Protein AF-W4M8H8-F1 (afdb_monomer)

Radius of gyration: 15.22 Å; Cα contacts (8 Å, |Δi|>4): 318; chains: 1; bounding box: 40×35×38 Å

Nearest PDB structures (foldseek):
  7cup-assembly1_F  TM=9.674E-01  e=1.908E-17  Pseudomonas putida KT2440
  4z2m-assembly1_B  TM=3.735E-01  e=2.417E+00  Homo sapiens

pLDDT: mean 96.07, std 4.37, range [62.47, 98.56]

Mean predicted aligned error: 2.94 Å

Solvent-accessible surface area (backbone atoms only — not comparable to full-atom values): 7990 Å² total; per-residue (Å²): 107,48,72,51,40,65,71,16,40,40,38,86,73,80,38,68,34,74,49,47,27,41,33,38,59,55,98,59,26,56,78,43,81,42,54,89,36,70,60,31,54,49,52,52,52,61,52,55,74,69,76,45,82,57,33,38,22,57,42,59,73,53,66,18,72,36,80,83,31,40,68,61,36,70,83,68,41,94,57,32,93,78,47,94,48,61,32,54,60,30,15,47,18,26,36,31,44,29,29,10,42,34,48,93,81,75,47,86,40,77,40,91,44,64,36,48,35,28,35,69,55,38,68,42,67,58,97,86,42,64,46,22,52,63,26,36,64,58,47,68,93,71,52,84,134

Organism: NCBI:txid1429439

Secondary structure (DSSP, 8-state):
-EEE-TT-EEBTTTEE-SS-EEEEEETTEEEEEE-SSHHHHHHHHHHHTT--GGGGBEEEEEE--BSS--TTHHHH-TTGGGS--HHHHHBTT-EEEEES--GGGT-S---S--EEEEESS--EEETTEEEEETTEE-SGGGS--

Foldseek 3Di:
DDKQAALKAKPPVLDGDHWIWDFDDDPQFGPDIDTDDPVSVCVVVLLVVLVDRQQRGKADKDFALDCPQDSCCSVVPPCNNVDNCVSSQHHAQWIKTKGFDHPVPPDDTPRPNIMIITHALDWDDDPNRTQHHGSHGDDPVSDDD

InterPro domains:
  IPR052170 Metal-dependent Exopeptidase M29 [PTHR34448] (13-138)
  IPR058739 NicX [PF26233] (2-138)

Structure (mmCIF, N/CA/C/O backbone):
data_AF-W4M8H8-F1
#
_entry.id   AF-W4M8H8-F1
#
loop_
_atom_site.group_PDB
_atom_site.id
_atom_site.type_symbol
_atom_site.label_atom_id
_atom_site.label_alt_id
_atom_site.label_comp_id
_atom_site.label_asym_id
_atom_site.label_entity_id
_atom_site.label_seq_id
_atom_site.pdbx_PDB_ins_code
_atom_site.Cartn_x
_atom_site.Cartn_y
_atom_site.Cartn_z
_atom_site.occupancy
_atom_site.B_iso_or_equiv
_atom_site.auth_seq_id
_atom_site.auth_comp_id
_atom_site.auth_asym_id
_atom_site.auth_atom_id
_atom_site.pdbx_PDB_model_num
ATOM 1 N N . MET A 1 1 ? 8.489 -4.850 8.716 1.00 88.50 1 MET A N 1
ATOM 2 C CA . MET A 1 1 ? 8.019 -5.675 7.583 1.00 88.50 1 MET A CA 1
ATOM 3 C C . MET A 1 1 ? 6.586 -5.276 7.285 1.00 88.50 1 MET A C 1
ATOM 5 O O . MET A 1 1 ? 5.827 -5.126 8.233 1.00 88.50 1 MET A O 1
ATOM 9 N N . VAL A 1 2 ? 6.237 -5.099 6.015 1.00 95.88 2 VAL A N 1
ATOM 10 C CA . VAL A 1 2 ? 4.851 -4.943 5.543 1.00 95.88 2 VAL A CA 1
ATOM 11 C C . VAL A 1 2 ? 4.489 -6.196 4.758 1.00 95.88 2 VAL A C 1
ATOM 13 O O . VAL A 1 2 ? 5.322 -6.721 4.021 1.00 95.88 2 VAL A O 1
ATOM 16 N N . VAL A 1 3 ? 3.274 -6.700 4.943 1.00 97.69 3 VAL A N 1
ATOM 17 C CA . VAL A 1 3 ? 2.753 -7.830 4.172 1.00 97.69 3 VAL A CA 1
ATOM 18 C C . VAL A 1 3 ? 1.585 -7.312 3.357 1.00 97.69 3 VAL A C 1
ATOM 20 O O . VAL A 1 3 ? 0.591 -6.884 3.931 1.00 97.69 3 VAL A O 1
ATOM 23 N N . ILE A 1 4 ? 1.738 -7.346 2.040 1.00 98.31 4 ILE A N 1
ATOM 24 C CA . ILE A 1 4 ? 0.664 -7.122 1.082 1.00 98.31 4 ILE A CA 1
ATOM 25 C C . ILE A 1 4 ? 0.016 -8.486 0.871 1.00 98.31 4 ILE A C 1
ATOM 27 O O . ILE A 1 4 ? 0.638 -9.386 0.305 1.00 98.31 4 ILE A O 1
ATOM 31 N N . ASN A 1 5 ? -1.170 -8.683 1.424 1.00 97.94 5 ASN A N 1
ATOM 32 C CA . ASN A 1 5 ? -1.827 -9.976 1.511 1.00 97.94 5 ASN A CA 1
ATOM 33 C C . ASN A 1 5 ? -2.893 -10.158 0.421 1.00 97.94 5 ASN A C 1
ATOM 35 O O . ASN A 1 5 ? -3.249 -9.228 -0.301 1.00 97.94 5 ASN A O 1
ATOM 39 N N . THR A 1 6 ? -3.417 -11.376 0.301 1.00 97.75 6 THR A N 1
ATOM 40 C CA . THR A 1 6 ? -4.508 -11.688 -0.626 1.00 97.75 6 THR A CA 1
ATOM 41 C C . THR A 1 6 ? -5.700 -10.742 -0.423 1.00 97.75 6 THR A C 1
ATOM 43 O O . THR A 1 6 ? -6.223 -10.604 0.683 1.00 97.75 6 THR A O 1
ATOM 46 N N . GLY A 1 7 ? -6.159 -10.119 -1.508 1.00 97.50 7 GLY A N 1
ATOM 47 C CA . GLY A 1 7 ? -7.270 -9.166 -1.520 1.00 97.50 7 GLY A CA 1
ATOM 48 C C . GLY A 1 7 ? -6.872 -7.699 -1.333 1.00 97.50 7 GLY A C 1
ATOM 49 O O . GLY A 1 7 ? -7.723 -6.832 -1.548 1.00 97.50 7 GLY A O 1
ATOM 50 N N . ASP A 1 8 ? -5.618 -7.403 -0.987 1.00 98.31 8 ASP A N 1
ATOM 51 C CA . ASP A 1 8 ? -5.091 -6.033 -0.996 1.00 98.31 8 ASP A CA 1
ATOM 52 C C . ASP A 1 8 ? -4.984 -5.500 -2.426 1.00 98.31 8 ASP A C 1
ATOM 54 O O . ASP A 1 8 ? -5.062 -6.261 -3.394 1.00 98.31 8 ASP A O 1
ATOM 58 N N . ILE A 1 9 ? -4.821 -4.187 -2.579 1.00 98.00 9 ILE A N 1
ATOM 59 C CA . ILE A 1 9 ? -4.801 -3.540 -3.895 1.00 98.00 9 ILE A CA 1
ATOM 60 C C . ILE A 1 9 ? -3.407 -2.981 -4.189 1.00 98.00 9 ILE A C 1
ATOM 62 O O . ILE A 1 9 ? -2.759 -2.401 -3.324 1.00 98.00 9 ILE A O 1
ATOM 66 N N . LEU A 1 10 ? -2.953 -3.118 -5.435 1.00 97.44 10 LEU A N 1
ATOM 67 C CA . LEU A 1 10 ? -1.740 -2.473 -5.930 1.00 97.44 10 LEU A CA 1
ATOM 68 C C . LEU A 1 10 ? -2.088 -1.369 -6.928 1.00 97.44 10 LEU A C 1
ATOM 70 O O . LEU A 1 10 ? -2.550 -1.641 -8.043 1.00 97.44 10 LEU A O 1
ATOM 74 N N . PHE A 1 11 ? -1.796 -0.120 -6.571 1.00 97.38 11 PHE A N 1
ATOM 75 C CA . PHE A 1 11 ? -1.795 0.999 -7.508 1.00 97.38 11 PHE A CA 1
ATOM 76 C C . PHE A 1 11 ? -0.359 1.378 -7.897 1.00 97.38 11 PHE A C 1
ATOM 78 O O . PHE A 1 11 ? 0.523 1.361 -7.042 1.00 97.38 11 PHE A O 1
ATOM 85 N N . PRO A 1 12 ? -0.106 1.733 -9.173 1.00 95.56 12 PRO A N 1
ATOM 86 C CA . PRO A 1 12 ? -1.081 2.016 -10.232 1.00 95.56 12 PRO A CA 1
ATOM 87 C C . PRO A 1 12 ? -1.505 0.787 -11.061 1.00 95.56 12 PRO A C 1
ATOM 89 O O . PRO A 1 12 ? -2.052 0.948 -12.146 1.00 95.56 12 PRO A O 1
ATOM 92 N N . PHE A 1 13 ? -1.250 -0.442 -10.601 1.00 94.88 13 PHE A N 1
ATOM 93 C CA . PHE A 1 13 ? -1.532 -1.649 -11.392 1.00 94.88 13 PHE A CA 1
ATOM 94 C C . PHE A 1 13 ? -3.023 -1.940 -11.578 1.00 94.88 13 PHE A C 1
ATOM 96 O O . PHE A 1 13 ? -3.359 -2.680 -12.501 1.00 94.88 13 PHE A O 1
ATOM 103 N N . LEU A 1 14 ? -3.889 -1.372 -10.727 1.00 94.75 14 LEU A N 1
ATOM 104 C CA . LEU A 1 14 ? -5.334 -1.626 -10.717 1.00 94.75 14 LEU A CA 1
ATOM 105 C C . LEU A 1 14 ? -5.631 -3.123 -10.537 1.00 94.75 14 LEU A C 1
ATOM 107 O O . LEU A 1 14 ? -6.428 -3.708 -11.268 1.00 94.75 14 LEU A O 1
ATOM 111 N N . ARG A 1 15 ? -4.945 -3.763 -9.580 1.00 94.88 15 ARG A N 1
ATOM 112 C CA . ARG A 1 15 ? -5.057 -5.207 -9.327 1.00 94.88 15 ARG A CA 1
ATOM 113 C C . ARG A 1 15 ? -5.259 -5.523 -7.858 1.00 94.88 15 ARG A C 1
ATOM 115 O O . ARG A 1 15 ? -4.602 -4.924 -7.010 1.00 94.88 15 ARG A O 1
ATOM 122 N N . TYR A 1 16 ? -6.100 -6.521 -7.607 1.00 97.50 16 TYR A N 1
ATOM 123 C CA . TYR A 1 16 ? -6.099 -7.251 -6.347 1.00 97.50 16 TYR A CA 1
ATOM 124 C C . TYR A 1 16 ? -4.909 -8.208 -6.302 1.00 97.50 16 TYR A C 1
ATOM 126 O O . TYR A 1 16 ? -4.573 -8.829 -7.312 1.00 97.50 16 TYR A O 1
ATOM 134 N N . VAL A 1 17 ? -4.299 -8.333 -5.131 1.00 98.12 17 VAL A N 1
ATOM 135 C CA . VAL A 1 17 ? -3.233 -9.295 -4.863 1.00 98.12 17 VAL A CA 1
ATOM 136 C C . VAL A 1 17 ? -3.836 -10.677 -4.650 1.00 98.12 17 VAL A C 1
ATOM 138 O O . VAL A 1 17 ? -4.728 -10.834 -3.818 1.00 98.12 17 VAL A O 1
ATOM 141 N N . ASN A 1 18 ? -3.345 -11.686 -5.370 1.00 97.50 18 ASN A N 1
ATOM 142 C CA . ASN A 1 18 ? -3.675 -13.084 -5.078 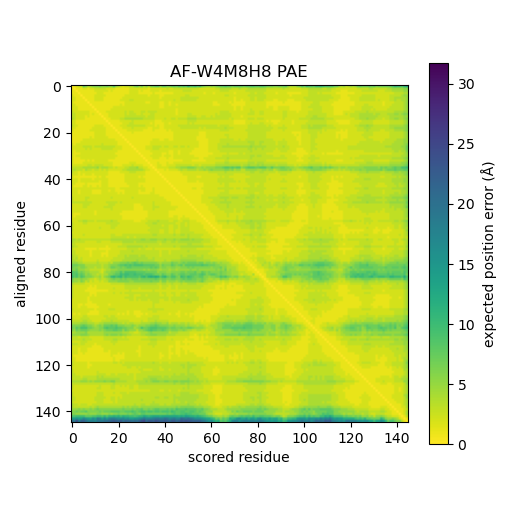1.00 97.50 18 ASN A CA 1
ATOM 143 C C . ASN A 1 18 ? -2.569 -13.749 -4.257 1.00 97.50 18 ASN A C 1
ATOM 145 O O . ASN A 1 18 ? -2.852 -14.316 -3.200 1.00 97.50 18 ASN A O 1
ATOM 149 N N . ASP A 1 19 ? -1.321 -13.615 -4.706 1.00 97.94 19 ASP A N 1
ATOM 150 C CA . ASP A 1 19 ? -0.141 -14.151 -4.032 1.00 97.94 19 ASP A CA 1
ATOM 151 C C . ASP A 1 19 ? 0.502 -13.086 -3.127 1.00 97.94 19 ASP A C 1
ATOM 153 O O . ASP A 1 19 ? 0.943 -12.045 -3.626 1.00 97.94 19 ASP A O 1
ATOM 157 N N . PRO A 1 20 ? 0.597 -13.319 -1.804 1.00 97.81 20 PRO A N 1
ATOM 158 C CA . PRO A 1 20 ? 1.132 -12.326 -0.882 1.00 97.81 20 PRO A CA 1
ATOM 159 C C . PRO A 1 20 ? 2.575 -11.905 -1.183 1.00 97.81 20 PRO A C 1
ATOM 161 O O . PRO A 1 20 ? 3.432 -12.725 -1.525 1.00 97.81 20 PRO A O 1
ATOM 164 N N . VAL A 1 21 ? 2.861 -10.623 -0.953 1.00 98.56 21 VAL A N 1
ATOM 165 C CA . VAL A 1 21 ? 4.187 -10.012 -1.093 1.00 98.56 21 VAL A CA 1
ATOM 166 C C . VAL A 1 21 ? 4.647 -9.477 0.261 1.00 98.56 21 VAL A C 1
ATOM 168 O O . VAL A 1 21 ? 3.906 -8.785 0.957 1.00 98.56 21 VAL A O 1
ATOM 171 N N . ARG A 1 22 ? 5.888 -9.770 0.648 1.00 98.56 22 ARG A N 1
ATOM 172 C CA . ARG A 1 22 ? 6.507 -9.263 1.880 1.00 98.56 22 ARG A CA 1
ATOM 173 C C . ARG A 1 22 ? 7.528 -8.187 1.539 1.00 98.56 22 ARG A C 1
ATOM 175 O O . ARG A 1 22 ? 8.413 -8.401 0.715 1.00 98.56 22 ARG A O 1
ATOM 182 N N . LEU A 1 23 ? 7.413 -7.039 2.198 1.00 98.44 23 LEU A N 1
ATOM 183 C CA . LEU A 1 23 ? 8.354 -5.931 2.104 1.00 98.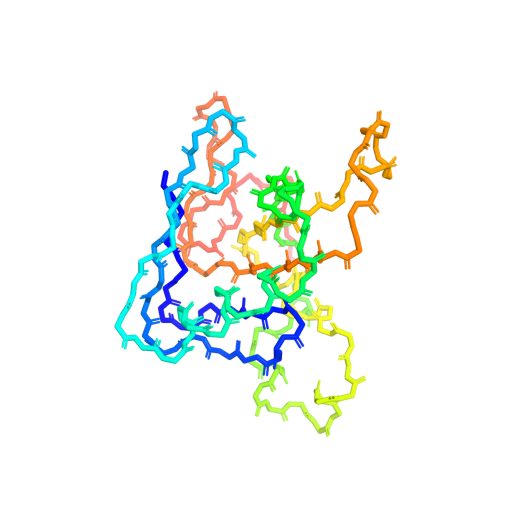44 23 LEU A CA 1
ATOM 184 C C . LEU A 1 23 ? 9.155 -5.831 3.404 1.00 98.44 23 LEU A C 1
ATOM 186 O O . LEU A 1 23 ? 8.602 -5.536 4.473 1.00 98.44 23 LEU A O 1
ATOM 190 N N . ASN A 1 24 ? 10.468 -6.030 3.323 1.00 98.44 24 ASN A N 1
ATOM 191 C CA . ASN A 1 24 ? 11.363 -5.719 4.434 1.00 98.44 24 ASN A CA 1
ATOM 192 C C . ASN A 1 24 ? 11.671 -4.225 4.404 1.00 98.44 24 ASN A C 1
ATOM 194 O O . ASN A 1 24 ? 12.025 -3.687 3.357 1.00 98.44 24 ASN A O 1
ATOM 198 N N . ILE A 1 25 ? 11.496 -3.556 5.545 1.00 98.19 25 ILE A N 1
ATOM 199 C CA . ILE A 1 25 ? 11.670 -2.107 5.673 1.00 98.19 25 ILE A CA 1
ATOM 200 C C . ILE A 1 25 ? 12.722 -1.843 6.736 1.00 98.19 25 ILE A C 1
ATOM 202 O O . ILE A 1 25 ? 12.565 -2.273 7.880 1.00 98.19 25 ILE A O 1
ATOM 206 N N . GLU A 1 26 ? 13.751 -1.088 6.368 1.00 98.25 26 GLU A N 1
ATOM 207 C CA . GLU A 1 26 ? 14.811 -0.640 7.262 1.00 98.25 26 GLU A CA 1
ATOM 208 C C . GLU A 1 26 ? 15.050 0.852 7.056 1.00 98.25 26 GLU A C 1
ATOM 210 O O . GLU A 1 26 ? 15.217 1.315 5.931 1.00 98.25 26 GLU A O 1
ATOM 215 N N . LYS A 1 27 ? 15.063 1.622 8.152 1.00 97.25 27 LYS A N 1
ATOM 216 C CA . LYS A 1 27 ? 15.336 3.074 8.135 1.00 97.25 27 LYS A CA 1
ATOM 217 C C . LYS A 1 27 ? 14.494 3.847 7.101 1.00 97.25 27 LYS A C 1
ATOM 219 O O . LYS A 1 27 ? 14.993 4.757 6.448 1.00 97.25 27 LYS A O 1
ATOM 224 N N . GLY A 1 28 ? 13.223 3.468 6.952 1.00 96.88 28 GLY A N 1
ATOM 225 C CA . GLY A 1 28 ? 12.289 4.108 6.019 1.00 96.88 28 GLY A CA 1
ATOM 226 C C . GLY A 1 28 ? 12.457 3.699 4.553 1.00 96.88 28 GLY A C 1
ATOM 227 O O . GLY A 1 28 ? 11.847 4.322 3.694 1.00 96.88 28 GLY A O 1
ATOM 228 N N . MET A 1 29 ? 13.248 2.667 4.254 1.00 98.25 29 MET A N 1
ATOM 229 C CA . MET A 1 29 ? 13.470 2.159 2.899 1.00 98.25 29 MET A CA 1
ATOM 230 C C . MET A 1 29 ? 13.041 0.698 2.795 1.00 98.25 29 MET A C 1
ATOM 232 O O . MET A 1 29 ? 13.347 -0.102 3.679 1.00 98.25 29 MET A O 1
ATOM 236 N N . VAL A 1 30 ? 12.387 0.331 1.696 1.00 98.50 30 VAL A N 1
ATOM 237 C CA . VAL A 1 30 ? 12.176 -1.069 1.319 1.00 98.50 30 VAL A CA 1
ATOM 238 C C . VAL A 1 30 ? 13.519 -1.661 0.889 1.00 98.50 30 VAL A C 1
ATOM 240 O O . VAL A 1 30 ? 14.106 -1.222 -0.098 1.00 98.50 30 VAL A O 1
ATOM 243 N N . THR A 1 31 ? 14.017 -2.651 1.629 1.00 98.25 31 THR A N 1
ATOM 244 C CA . THR A 1 31 ? 15.298 -3.321 1.344 1.00 98.25 31 THR A CA 1
ATOM 245 C C . THR A 1 31 ? 15.119 -4.617 0.565 1.00 98.25 31 THR A C 1
ATOM 247 O O . THR A 1 31 ? 15.983 -4.970 -0.232 1.00 98.25 31 THR A O 1
ATOM 250 N N . HIS A 1 32 ? 13.997 -5.314 0.765 1.00 98.12 32 HIS A N 1
ATOM 251 C CA . HIS A 1 32 ? 13.681 -6.557 0.064 1.00 98.12 32 HIS A CA 1
ATOM 252 C C . HIS A 1 32 ? 12.196 -6.617 -0.285 1.00 98.12 32 HIS A C 1
ATOM 254 O O . HIS A 1 32 ? 11.347 -6.187 0.498 1.00 98.12 32 HIS A O 1
ATOM 260 N N . ILE A 1 33 ? 11.911 -7.189 -1.454 1.00 98.38 33 ILE A N 1
ATOM 261 C CA . ILE A 1 33 ? 10.569 -7.511 -1.939 1.00 98.38 33 ILE A CA 1
ATOM 262 C C . ILE A 1 33 ? 10.552 -9.017 -2.184 1.00 98.38 33 ILE A C 1
ATOM 264 O O . ILE A 1 33 ? 11.234 -9.512 -3.084 1.00 98.38 33 ILE A O 1
ATOM 268 N N . GLU A 1 34 ? 9.804 -9.750 -1.373 1.00 98.38 34 GLU A N 1
ATOM 269 C CA . GLU A 1 34 ? 9.743 -11.210 -1.391 1.00 98.38 34 GLU A CA 1
ATOM 270 C C . GLU A 1 34 ? 8.339 -11.684 -1.768 1.00 98.38 34 GLU A C 1
ATOM 272 O O . GLU A 1 34 ? 7.341 -11.088 -1.372 1.00 98.38 34 GLU A O 1
ATOM 277 N N . GLY A 1 35 ? 8.258 -12.773 -2.524 1.00 97.06 35 GLY A N 1
ATOM 278 C CA . GLY A 1 35 ? 7.008 -13.372 -2.983 1.00 97.06 35 GLY A CA 1
ATOM 279 C C . GLY A 1 35 ? 7.265 -14.264 -4.192 1.00 97.06 35 GLY A C 1
ATOM 280 O O . GLY A 1 35 ? 8.263 -14.087 -4.893 1.00 97.06 35 GLY A O 1
ATOM 281 N N . HIS A 1 36 ? 6.391 -15.244 -4.405 1.00 94.00 36 HIS A N 1
ATOM 282 C CA . HIS A 1 36 ? 6.519 -16.217 -5.498 1.00 94.00 36 HIS A CA 1
ATOM 283 C C . HIS A 1 36 ? 5.600 -15.910 -6.691 1.00 94.00 36 HIS A C 1
ATOM 285 O O . HIS A 1 36 ? 5.804 -16.469 -7.766 1.00 94.00 36 HIS A O 1
ATOM 291 N N . GLY A 1 37 ? 4.601 -15.044 -6.497 1.00 96.06 37 GLY A N 1
ATOM 292 C CA . GLY A 1 37 ? 3.616 -14.680 -7.513 1.00 96.06 37 GLY A CA 1
ATOM 293 C C . GLY A 1 37 ? 4.025 -13.503 -8.396 1.00 96.06 37 GLY A C 1
ATOM 294 O O . GLY A 1 37 ? 5.055 -12.850 -8.197 1.00 96.06 37 GLY A O 1
ATOM 295 N N . VAL A 1 38 ? 3.172 -13.216 -9.379 1.00 97.62 38 VAL A N 1
ATOM 296 C CA . VAL A 1 38 ? 3.396 -12.158 -10.376 1.00 97.62 38 VAL A CA 1
ATOM 297 C C . VAL A 1 38 ? 3.439 -10.768 -9.740 1.00 97.62 38 VAL A C 1
ATOM 299 O O . VAL A 1 38 ? 4.130 -9.884 -10.235 1.00 97.62 38 VAL A O 1
ATOM 302 N N . GLU A 1 39 ? 2.742 -10.568 -8.626 1.00 97.62 39 GLU A N 1
ATOM 303 C CA . GLU A 1 39 ? 2.656 -9.308 -7.897 1.00 97.62 39 GLU A CA 1
ATOM 304 C C . GLU A 1 39 ? 4.023 -8.852 -7.370 1.00 97.62 39 GLU A C 1
ATOM 306 O O . GLU A 1 39 ? 4.373 -7.678 -7.511 1.00 97.62 39 GLU A O 1
ATOM 311 N N . ALA A 1 40 ? 4.838 -9.773 -6.841 1.00 98.12 40 ALA A N 1
ATOM 312 C CA . ALA A 1 40 ? 6.191 -9.458 -6.380 1.00 98.12 40 ALA A CA 1
ATOM 313 C C . ALA A 1 40 ? 7.098 -9.038 -7.548 1.00 98.12 40 ALA A C 1
A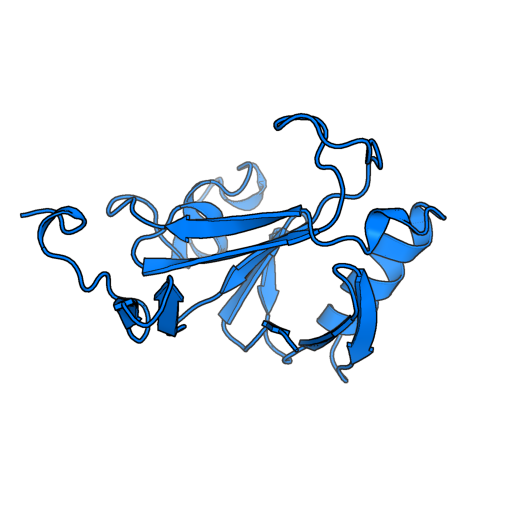TOM 315 O O . ALA A 1 40 ? 7.841 -8.060 -7.442 1.00 98.12 40 ALA A O 1
ATOM 316 N N . GLU A 1 41 ? 7.012 -9.741 -8.678 1.00 97.94 41 GLU A N 1
ATOM 317 C CA . GLU A 1 41 ? 7.792 -9.426 -9.879 1.00 97.94 41 GLU A CA 1
ATOM 318 C C . GLU A 1 41 ? 7.341 -8.115 -10.536 1.00 97.94 41 GLU A C 1
ATOM 320 O O . GLU A 1 41 ? 8.181 -7.326 -10.975 1.00 97.94 41 GLU A O 1
ATOM 325 N N . LEU A 1 42 ? 6.036 -7.820 -10.534 1.00 97.25 42 LEU A N 1
ATOM 326 C CA . LEU A 1 42 ? 5.499 -6.538 -10.993 1.00 97.25 42 LEU A CA 1
ATOM 327 C C . LEU A 1 42 ? 6.016 -5.382 -10.143 1.00 97.25 42 LEU A C 1
ATOM 329 O O . LEU A 1 42 ? 6.476 -4.392 -10.706 1.00 97.25 42 LEU A O 1
ATOM 333 N N . LEU A 1 43 ? 5.995 -5.508 -8.813 1.00 97.88 43 LEU A N 1
ATOM 334 C CA . LEU A 1 43 ? 6.530 -4.484 -7.914 1.00 97.88 43 LEU A CA 1
ATOM 335 C C . LEU A 1 43 ? 8.025 -4.247 -8.156 1.00 97.88 43 LEU A C 1
ATOM 337 O O . LEU A 1 43 ? 8.434 -3.106 -8.379 1.00 97.88 43 LEU A O 1
ATOM 341 N N . LYS A 1 44 ? 8.837 -5.313 -8.192 1.00 98.06 44 LYS A N 1
ATOM 342 C CA . LYS A 1 44 ? 10.281 -5.214 -8.469 1.00 98.06 44 LYS A CA 1
ATOM 343 C C . LYS A 1 44 ? 10.552 -4.555 -9.818 1.00 98.06 44 LYS A C 1
ATOM 345 O O . LYS A 1 44 ? 11.327 -3.605 -9.892 1.00 98.06 44 LYS A O 1
ATOM 350 N N . SER A 1 45 ? 9.906 -5.038 -10.880 1.00 97.94 45 SER A N 1
ATOM 351 C CA . SER A 1 45 ? 10.083 -4.521 -12.239 1.00 97.94 45 SER A CA 1
ATOM 352 C C . SER A 1 45 ? 9.649 -3.058 -12.344 1.00 97.94 45 SER A C 1
ATOM 354 O O . SER A 1 45 ? 10.377 -2.226 -12.895 1.00 97.94 45 SER A O 1
ATOM 356 N N . PHE A 1 46 ? 8.497 -2.719 -11.755 1.00 98.19 46 PHE A N 1
ATOM 357 C CA . PHE A 1 46 ? 7.954 -1.369 -11.775 1.00 98.19 46 PHE A CA 1
ATOM 358 C C . PHE A 1 46 ? 8.866 -0.372 -11.075 1.00 98.19 46 PHE A C 1
ATOM 360 O O . PHE A 1 46 ? 9.132 0.676 -11.651 1.00 98.19 46 PHE A O 1
ATOM 367 N N . ILE A 1 47 ? 9.368 -0.688 -9.880 1.00 98.12 47 ILE A N 1
ATOM 368 C CA . ILE A 1 47 ? 10.271 0.209 -9.152 1.00 98.12 47 ILE A CA 1
ATOM 369 C C . ILE A 1 47 ? 11.625 0.288 -9.876 1.00 98.12 47 ILE A C 1
ATOM 371 O O . ILE A 1 47 ? 12.148 1.378 -10.115 1.00 98.12 47 ILE A O 1
ATOM 375 N N . HIS A 1 48 ? 12.178 -0.852 -10.309 1.00 97.75 48 HIS A N 1
ATOM 376 C CA . HIS A 1 48 ? 13.485 -0.913 -10.968 1.00 97.75 48 HIS A CA 1
ATOM 377 C C . HIS A 1 48 ? 13.552 -0.084 -12.261 1.00 97.75 48 HIS A C 1
ATOM 379 O O . HIS A 1 48 ? 14.587 0.528 -12.540 1.00 97.75 48 HIS A O 1
ATOM 385 N N . ARG A 1 49 ? 12.456 0.003 -13.033 1.00 97.88 49 ARG A N 1
ATOM 386 C CA . ARG A 1 49 ? 12.425 0.760 -14.301 1.00 97.88 49 ARG A CA 1
ATOM 387 C C . ARG A 1 49 ? 12.772 2.243 -14.135 1.00 97.88 49 ARG A C 1
ATOM 389 O O . ARG A 1 49 ? 13.260 2.852 -15.083 1.00 97.88 49 ARG A O 1
ATOM 396 N N . TYR A 1 50 ? 12.537 2.810 -12.951 1.00 98.00 50 TYR A N 1
ATOM 397 C CA . TYR A 1 50 ? 12.832 4.211 -12.658 1.00 98.00 50 TYR A CA 1
ATOM 398 C C . TYR A 1 50 ? 14.315 4.472 -12.396 1.00 98.00 50 TYR A C 1
ATOM 400 O O . TYR A 1 50 ? 14.739 5.621 -12.472 1.00 98.00 50 TYR A O 1
ATOM 408 N N . ARG A 1 51 ? 15.108 3.425 -12.115 1.00 98.00 51 ARG A N 1
ATOM 409 C CA . ARG A 1 51 ? 16.551 3.524 -11.821 1.00 98.00 51 ARG A CA 1
ATOM 410 C C . ARG A 1 51 ? 16.875 4.554 -10.734 1.00 98.00 51 ARG A C 1
ATOM 412 O O . ARG A 1 51 ? 17.927 5.186 -10.762 1.00 98.00 51 ARG A O 1
ATOM 419 N N . ASP A 1 52 ? 15.966 4.703 -9.776 1.00 98.31 52 ASP A N 1
ATOM 420 C CA . ASP A 1 52 ? 16.056 5.684 -8.705 1.00 98.31 52 ASP A CA 1
ATOM 421 C C . ASP A 1 52 ? 15.940 4.965 -7.354 1.00 98.31 52 ASP A C 1
ATOM 423 O O . ASP A 1 52 ? 14.874 4.431 -7.041 1.00 98.31 52 ASP A O 1
ATOM 427 N N . PRO A 1 53 ? 17.003 4.924 -6.531 1.00 97.69 53 PRO A N 1
ATOM 428 C CA . PRO A 1 53 ? 16.941 4.269 -5.226 1.00 97.69 53 PRO A CA 1
ATOM 429 C C . PRO A 1 53 ? 15.923 4.928 -4.286 1.00 97.69 53 PRO A C 1
ATOM 431 O O . PRO A 1 53 ? 15.436 4.283 -3.360 1.00 97.69 53 PRO A O 1
ATOM 434 N N . ARG A 1 54 ? 15.554 6.190 -4.526 1.00 98.19 54 ARG A N 1
ATOM 435 C CA . ARG A 1 54 ? 14.570 6.907 -3.711 1.00 98.19 54 ARG A CA 1
ATOM 436 C C . ARG A 1 54 ? 13.146 6.383 -3.918 1.00 98.19 54 ARG A C 1
ATOM 438 O O . ARG A 1 54 ? 12.298 6.601 -3.061 1.00 98.19 54 ARG A O 1
ATOM 445 N N . ALA A 1 55 ? 12.893 5.641 -4.996 1.00 98.38 55 ALA A N 1
ATOM 446 C CA . ALA A 1 55 ? 11.619 4.971 -5.254 1.00 98.38 55 ALA A CA 1
ATOM 447 C C . ALA A 1 55 ? 11.251 3.918 -4.192 1.00 98.38 55 ALA A C 1
ATOM 449 O O . ALA A 1 55 ? 10.082 3.587 -4.031 1.00 98.38 55 ALA A O 1
ATOM 450 N N . TYR A 1 56 ? 12.242 3.413 -3.451 1.00 98.44 56 TYR A N 1
ATOM 451 C CA . TYR A 1 56 ? 12.048 2.445 -2.370 1.00 98.44 56 TYR A CA 1
ATOM 452 C C . TYR A 1 56 ? 11.757 3.104 -1.013 1.00 98.44 56 TYR A C 1
ATOM 454 O O . TYR A 1 56 ? 11.564 2.395 -0.026 1.00 98.44 56 TYR A O 1
ATOM 462 N N . ALA A 1 57 ? 11.769 4.437 -0.920 1.00 98.19 57 ALA A N 1
ATOM 463 C CA . ALA A 1 57 ? 11.482 5.135 0.328 1.00 98.19 57 ALA A CA 1
ATOM 464 C C . ALA A 1 57 ? 9.996 5.032 0.675 1.00 98.19 57 ALA A C 1
ATOM 466 O O . ALA A 1 57 ? 9.147 5.209 -0.193 1.00 98.19 57 ALA A O 1
ATOM 467 N N . VAL A 1 58 ? 9.679 4.799 1.944 1.00 98.06 58 VAL A N 1
ATOM 468 C CA . VAL A 1 58 ? 8.315 4.933 2.464 1.00 98.06 58 VAL A CA 1
ATOM 469 C C . VAL A 1 58 ? 7.904 6.406 2.393 1.00 98.06 58 VAL A C 1
ATOM 471 O O . VAL A 1 58 ? 8.682 7.285 2.774 1.00 98.06 58 VAL A O 1
ATOM 474 N N . SER A 1 59 ? 6.695 6.670 1.899 1.00 96.81 59 SER A N 1
ATOM 475 C CA . SER A 1 59 ? 6.104 8.008 1.810 1.00 96.81 59 SER A CA 1
ATOM 476 C C . SER A 1 59 ? 5.036 8.177 2.897 1.00 96.81 59 SER A C 1
ATOM 478 O O . SER A 1 59 ? 5.382 8.315 4.071 1.00 96.81 59 SER A O 1
ATOM 480 N N . HIS A 1 60 ? 3.751 8.171 2.543 1.00 96.88 60 HIS A N 1
ATOM 481 C CA . HIS A 1 60 ? 2.653 8.349 3.485 1.00 96.88 60 HIS A CA 1
ATOM 482 C C . HIS A 1 60 ? 2.112 7.014 4.007 1.00 96.88 60 HIS A C 1
ATOM 484 O O . HIS A 1 60 ? 2.108 5.989 3.321 1.00 96.88 60 HIS A O 1
ATOM 490 N N . ILE A 1 61 ? 1.623 7.056 5.246 1.00 96.94 61 ILE A N 1
ATOM 491 C CA . ILE A 1 61 ? 0.907 5.963 5.901 1.00 96.94 61 ILE A CA 1
ATOM 492 C C . ILE A 1 61 ? -0.353 6.560 6.521 1.00 96.94 61 ILE A C 1
ATOM 494 O O . ILE A 1 61 ? -0.284 7.617 7.147 1.00 96.94 61 ILE A O 1
ATOM 498 N N . GLY A 1 62 ? -1.490 5.898 6.349 1.00 97.25 62 GLY A N 1
ATOM 499 C CA . GLY A 1 62 ? -2.770 6.369 6.870 1.00 97.25 62 GLY A CA 1
ATOM 500 C C . GLY A 1 62 ? -3.815 5.266 6.934 1.00 97.25 62 GLY A C 1
ATOM 501 O O . GLY A 1 62 ? -3.488 4.083 6.843 1.00 97.25 62 GLY A O 1
ATOM 502 N N . TRP A 1 63 ? -5.073 5.660 7.091 1.00 98.06 63 TRP A N 1
ATOM 503 C CA . TRP A 1 63 ? -6.219 4.756 7.097 1.00 98.06 63 TRP A CA 1
ATOM 504 C C . TRP A 1 63 ? -7.415 5.388 6.385 1.00 98.06 63 TRP A C 1
ATOM 506 O O . TRP A 1 63 ? -7.521 6.613 6.292 1.00 98.06 63 TRP A O 1
ATOM 516 N N . GLY A 1 64 ? -8.300 4.538 5.878 1.00 97.75 64 GLY A N 1
ATOM 517 C CA . GLY A 1 64 ? -9.518 4.931 5.182 1.00 97.75 64 GLY A CA 1
ATOM 518 C C . GLY A 1 64 ? -10.655 5.231 6.152 1.00 97.75 64 GLY A C 1
ATOM 519 O O . GLY A 1 64 ? -10.830 4.549 7.164 1.00 97.75 64 GLY A O 1
ATOM 520 N N . MET A 1 65 ? -11.436 6.259 5.834 1.00 97.19 65 MET A N 1
ATOM 521 C CA . MET A 1 65 ? -12.597 6.696 6.620 1.00 97.19 65 MET A CA 1
ATOM 522 C C . MET A 1 65 ? -13.841 6.919 5.753 1.00 97.19 65 MET A C 1
ATOM 524 O O . MET A 1 65 ? -14.874 7.325 6.272 1.00 97.19 65 MET A O 1
ATOM 528 N N . ASP A 1 66 ? -13.751 6.686 4.442 1.00 96.69 66 ASP A N 1
ATOM 529 C CA . ASP A 1 66 ? -14.871 6.904 3.532 1.00 96.69 66 ASP A CA 1
ATOM 530 C C . ASP A 1 66 ? -15.758 5.654 3.496 1.00 96.69 66 ASP A C 1
ATOM 532 O O . ASP A 1 66 ? -15.372 4.608 2.972 1.00 96.69 66 ASP A O 1
ATOM 536 N N . GLU A 1 67 ? -16.945 5.768 4.085 1.00 94.25 67 GLU A N 1
ATOM 537 C CA . GLU A 1 67 ? -17.975 4.723 4.121 1.00 94.25 67 GLU A CA 1
ATOM 538 C C . GLU A 1 67 ? -18.644 4.473 2.765 1.00 94.25 67 GLU A C 1
ATOM 540 O O . GLU A 1 67 ? -19.256 3.427 2.553 1.00 94.25 67 GLU A O 1
ATOM 545 N N . THR A 1 68 ? -18.534 5.429 1.839 1.00 95.38 68 THR A N 1
ATOM 546 C CA . THR A 1 68 ? -19.117 5.329 0.498 1.00 95.38 68 THR A CA 1
ATOM 547 C C . THR A 1 68 ? -18.152 4.702 -0.503 1.00 95.38 68 THR A C 1
ATOM 549 O O . THR A 1 68 ? -18.586 4.170 -1.525 1.00 95.38 68 THR A O 1
ATOM 552 N N . ALA A 1 69 ? -16.855 4.726 -0.193 1.00 96.50 69 ALA A N 1
ATOM 553 C CA . ALA A 1 69 ? -15.810 4.097 -0.981 1.00 96.50 69 ALA A CA 1
ATOM 554 C C . ALA A 1 69 ? -15.850 2.568 -0.842 1.00 96.50 69 ALA A C 1
ATOM 556 O O . ALA A 1 69 ? -15.815 2.016 0.258 1.00 96.50 69 ALA A O 1
ATOM 557 N N . GLN A 1 70 ? -15.864 1.873 -1.980 1.00 95.50 70 GLN A N 1
ATOM 558 C CA . GLN A 1 70 ? -16.060 0.422 -2.029 1.00 95.50 70 GLN A CA 1
ATOM 559 C C . GLN A 1 70 ? -14.795 -0.317 -2.473 1.00 95.50 70 GLN A C 1
ATOM 561 O O . GLN A 1 70 ? -14.303 -0.144 -3.591 1.00 95.50 70 GLN A O 1
ATOM 566 N N . TRP A 1 71 ? -14.285 -1.221 -1.632 1.00 97.31 7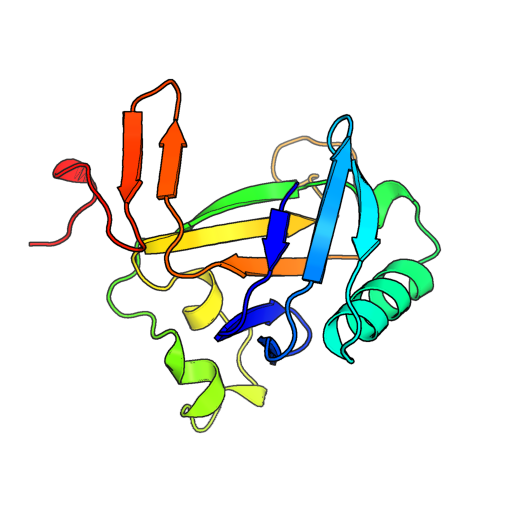1 TRP A N 1
ATOM 567 C CA . TRP A 1 71 ? -13.132 -2.065 -1.973 1.00 97.31 71 TRP A CA 1
ATOM 568 C C . TRP A 1 71 ? -13.367 -2.883 -3.257 1.00 97.31 71 TRP A C 1
ATOM 570 O O . TRP A 1 71 ? -12.479 -3.015 -4.105 1.00 97.31 71 TRP A O 1
ATOM 580 N N . GLU A 1 72 ? -14.574 -3.415 -3.424 1.00 96.56 72 GLU A N 1
ATOM 581 C CA . GLU A 1 72 ? -15.000 -4.222 -4.564 1.00 96.56 72 GLU A CA 1
ATOM 582 C C . GLU A 1 72 ? -15.189 -3.409 -5.851 1.00 96.56 72 GLU A C 1
ATOM 584 O O . GLU A 1 72 ? -15.313 -3.999 -6.929 1.00 96.56 72 GLU A O 1
ATOM 589 N N . TYR A 1 73 ? -15.198 -2.070 -5.782 1.00 96.44 73 TYR A N 1
ATOM 590 C CA . TYR A 1 73 ? -15.415 -1.223 -6.955 1.00 96.44 73 TYR A CA 1
ATOM 591 C C . TYR A 1 73 ? -14.359 -1.470 -8.033 1.00 96.44 73 TYR A C 1
ATOM 593 O O . TYR A 1 73 ? -14.685 -1.474 -9.217 1.00 96.44 73 TYR A O 1
ATOM 601 N N . LEU A 1 74 ? -13.113 -1.771 -7.649 1.00 95.81 74 LEU A N 1
ATOM 602 C CA . LEU A 1 74 ? -12.057 -2.093 -8.610 1.00 95.81 74 LEU A CA 1
ATOM 603 C C . LEU A 1 74 ? -12.415 -3.308 -9.496 1.00 95.81 74 LEU A C 1
ATOM 605 O O . LEU A 1 74 ? -12.075 -3.318 -10.678 1.00 95.81 74 LEU A O 1
ATOM 609 N N . GLY A 1 75 ? -13.116 -4.308 -8.952 1.00 95.38 75 GLY A N 1
ATOM 610 C CA . GLY A 1 75 ? -13.546 -5.507 -9.682 1.00 95.38 75 GLY A CA 1
ATOM 611 C C . GLY A 1 75 ? -14.951 -5.438 -10.288 1.00 95.38 75 GLY A C 1
ATOM 612 O O . GLY A 1 75 ? -15.260 -6.223 -11.182 1.00 95.38 75 GLY A O 1
ATOM 613 N N . THR A 1 76 ? -15.807 -4.532 -9.814 1.00 95.75 76 THR A N 1
ATOM 614 C CA . THR A 1 76 ? -17.241 -4.494 -10.171 1.00 95.75 76 THR A CA 1
ATOM 615 C C . THR A 1 76 ? -17.649 -3.237 -10.940 1.00 95.75 76 THR A C 1
ATOM 617 O O . THR A 1 76 ? -18.628 -3.249 -11.690 1.00 95.75 76 THR A O 1
ATOM 620 N N . GLY A 1 77 ? -16.900 -2.147 -10.786 1.00 93.06 77 GLY A N 1
ATOM 621 C CA . GLY A 1 77 ? -17.219 -0.842 -11.339 1.00 93.06 77 GLY A CA 1
ATOM 622 C C . GLY A 1 77 ? -17.060 -0.798 -12.854 1.00 93.06 77 GLY A C 1
ATOM 623 O O . GLY A 1 77 ? -15.991 -1.072 -13.399 1.00 93.06 77 GLY A O 1
ATOM 624 N N . ARG A 1 78 ? -18.104 -0.342 -13.556 1.00 91.62 78 ARG A N 1
ATOM 625 C CA . ARG A 1 78 ? -18.108 -0.208 -15.026 1.00 91.62 78 ARG A CA 1
ATOM 626 C C . ARG A 1 78 ? -16.936 0.624 -15.561 1.00 91.62 78 ARG A C 1
ATOM 628 O O . ARG A 1 78 ? -16.429 0.341 -16.642 1.00 91.62 78 ARG A O 1
ATOM 635 N N . ASN A 1 79 ? -16.519 1.635 -14.797 1.00 91.31 79 ASN A N 1
ATOM 636 C CA . ASN A 1 79 ? -15.441 2.556 -15.155 1.00 91.31 79 ASN A CA 1
ATOM 637 C C . ASN A 1 79 ? -14.190 2.365 -14.280 1.00 91.31 79 ASN A C 1
ATOM 639 O O . ASN A 1 79 ? -13.307 3.219 -14.295 1.00 91.31 79 ASN A O 1
ATOM 643 N N . ALA A 1 80 ? -14.087 1.272 -13.516 1.00 88.31 80 ALA A N 1
ATOM 644 C CA . ALA A 1 80 ? -13.003 1.072 -12.554 1.00 88.31 80 ALA A CA 1
ATOM 645 C C . ALA A 1 80 ? -11.610 1.102 -13.202 1.00 88.31 80 ALA A C 1
ATOM 647 O O . ALA A 1 80 ? -10.693 1.720 -12.671 1.00 88.31 80 ALA A O 1
ATOM 648 N N . ALA A 1 81 ? -11.472 0.535 -14.404 1.00 85.44 81 ALA A N 1
ATOM 649 C CA . ALA A 1 81 ? -10.222 0.547 -15.169 1.00 85.44 81 ALA A CA 1
ATOM 650 C C . ALA A 1 81 ? -9.787 1.949 -15.651 1.00 85.44 81 ALA A C 1
ATOM 652 O O . ALA A 1 81 ? -8.642 2.133 -16.055 1.00 85.44 81 ALA A O 1
ATOM 653 N N . GLN A 1 82 ? -10.704 2.921 -15.654 1.00 87.12 82 GLN A N 1
ATOM 654 C CA . GLN A 1 82 ? -10.462 4.316 -16.046 1.00 87.12 82 GLN A CA 1
ATOM 655 C C . GLN A 1 82 ? -10.376 5.241 -14.826 1.00 87.12 82 GLN A C 1
ATOM 657 O O . GLN A 1 82 ? -9.996 6.404 -14.956 1.00 87.12 82 GLN A O 1
ATOM 662 N N . ALA A 1 83 ? -10.756 4.743 -13.649 1.00 84.56 83 ALA A N 1
ATOM 663 C CA . ALA A 1 83 ? -10.714 5.495 -12.413 1.00 84.56 83 ALA A CA 1
ATOM 664 C C . ALA A 1 83 ? -9.275 5.600 -11.894 1.00 84.56 83 ALA A C 1
ATOM 666 O O . ALA A 1 83 ? -8.433 4.731 -12.114 1.00 84.56 83 ALA A O 1
ATOM 667 N N . THR A 1 84 ? -9.008 6.652 -11.126 1.00 87.50 84 THR A N 1
ATOM 668 C CA . THR A 1 84 ? -7.737 6.832 -10.411 1.00 87.50 84 THR A CA 1
ATOM 669 C C . THR A 1 84 ? -7.558 5.816 -9.281 1.00 87.50 84 THR A C 1
ATOM 671 O O . THR A 1 84 ? -6.435 5.603 -8.829 1.00 87.50 84 THR A O 1
ATOM 674 N N . GLY A 1 85 ? -8.646 5.172 -8.840 1.00 94.19 85 GLY A N 1
ATOM 675 C CA . GLY A 1 85 ? -8.665 4.212 -7.738 1.00 94.19 85 GLY A CA 1
ATOM 676 C C . GLY A 1 85 ? -8.899 4.850 -6.369 1.00 94.19 85 GLY A C 1
ATOM 677 O O . GLY A 1 85 ? -8.308 4.393 -5.391 1.00 94.19 85 GLY A O 1
ATOM 678 N N . CYS A 1 86 ? -9.696 5.923 -6.298 1.00 95.12 86 CYS A N 1
ATOM 679 C CA . CYS A 1 86 ? -10.032 6.584 -5.034 1.00 95.12 86 CYS A CA 1
ATOM 680 C C . CYS A 1 86 ? -10.758 5.643 -4.069 1.00 95.12 86 CYS A C 1
ATOM 682 O O . CYS A 1 86 ? -10.340 5.566 -2.921 1.00 95.12 86 CYS A O 1
ATOM 684 N N . ASP A 1 87 ? -11.733 4.854 -4.536 1.00 96.56 87 ASP A N 1
ATOM 685 C CA . ASP A 1 87 ? -12.430 3.869 -3.700 1.00 96.56 87 ASP A CA 1
ATOM 686 C C . ASP A 1 87 ? -11.460 2.921 -2.991 1.00 96.56 87 ASP A C 1
ATOM 688 O O . ASP A 1 87 ? -11.476 2.785 -1.771 1.00 96.56 87 ASP A O 1
ATOM 692 N N . GLY A 1 88 ? -10.526 2.340 -3.750 1.00 96.69 88 GLY A N 1
ATOM 693 C CA . GLY A 1 88 ? -9.499 1.463 -3.197 1.00 96.69 88 GLY A CA 1
ATOM 694 C C . GLY A 1 88 ? -8.601 2.161 -2.172 1.00 96.69 88 GLY A C 1
ATOM 695 O O . GLY A 1 88 ? -8.173 1.525 -1.219 1.00 96.69 88 GLY A O 1
ATOM 696 N N . ARG A 1 89 ? -8.322 3.460 -2.328 1.00 97.88 89 ARG A N 1
ATOM 697 C CA . ARG A 1 89 ? -7.496 4.230 -1.381 1.00 97.88 89 ARG A CA 1
ATOM 698 C C . ARG A 1 89 ? -8.252 4.682 -0.139 1.00 97.88 89 ARG A C 1
ATOM 700 O O . ARG A 1 89 ? -7.619 4.835 0.899 1.00 97.88 89 ARG A O 1
ATOM 707 N N . ALA A 1 90 ? -9.559 4.899 -0.245 1.00 97.44 90 ALA A N 1
ATOM 708 C CA . ALA A 1 90 ? -10.344 5.584 0.775 1.00 97.44 90 ALA A CA 1
ATOM 709 C C . ALA A 1 90 ? -11.267 4.667 1.590 1.00 97.44 90 ALA A C 1
ATOM 711 O O . ALA A 1 90 ? -11.685 5.098 2.668 1.00 97.44 90 ALA A O 1
ATOM 712 N N . TYR A 1 91 ? -11.560 3.445 1.107 1.00 97.56 91 TYR A N 1
ATOM 713 C CA . TYR A 1 91 ? -12.569 2.575 1.723 1.00 97.56 91 TYR A CA 1
ATOM 714 C C . TYR A 1 91 ? -12.363 2.418 3.225 1.00 97.56 91 TYR A C 1
ATOM 716 O O . TYR A 1 91 ? -11.241 2.236 3.717 1.00 97.56 91 TYR A O 1
ATOM 724 N N . TYR A 1 92 ? -13.484 2.515 3.930 1.00 97.69 92 TYR A N 1
ATOM 725 C CA . TYR A 1 92 ? -13.558 2.527 5.377 1.00 97.69 92 TYR A CA 1
ATOM 726 C C . TYR A 1 92 ? -12.727 1.411 6.015 1.00 97.69 92 TYR A C 1
ATOM 728 O O . TYR A 1 92 ? -12.837 0.237 5.654 1.00 97.69 92 TYR A O 1
ATOM 736 N N . GLY A 1 93 ? -11.874 1.806 6.962 1.00 97.44 93 GLY A N 1
ATOM 737 C CA . GLY A 1 93 ? -11.091 0.889 7.782 1.00 97.44 93 GLY A CA 1
ATOM 738 C C . GLY A 1 93 ? -9.904 0.224 7.081 1.00 97.44 93 GLY A C 1
ATOM 739 O O . GLY A 1 93 ? -9.249 -0.637 7.671 1.00 97.44 93 GLY A O 1
ATOM 740 N N . ASN A 1 94 ? -9.559 0.629 5.856 1.00 98.00 94 ASN A N 1
ATOM 741 C CA . ASN A 1 94 ? -8.282 0.230 5.268 1.00 98.00 94 ASN A CA 1
ATOM 742 C C . ASN A 1 94 ? -7.091 0.805 6.049 1.00 98.00 94 ASN A C 1
ATOM 744 O O . ASN A 1 94 ? -7.216 1.801 6.761 1.00 98.00 94 ASN A O 1
ATOM 748 N N . VAL A 1 95 ? -5.915 0.208 5.865 1.00 98.38 95 VAL A N 1
ATOM 749 C CA . VAL A 1 95 ? -4.636 0.863 6.165 1.00 98.38 95 VAL A CA 1
ATOM 750 C C . VAL A 1 95 ? -3.930 1.127 4.847 1.00 98.38 95 VAL A C 1
ATOM 752 O O . VAL A 1 95 ? -3.706 0.205 4.074 1.00 98.38 95 VAL A O 1
ATOM 755 N N . LEU A 1 96 ? -3.552 2.372 4.583 1.00 98.31 96 LEU A N 1
ATOM 756 C CA . LEU A 1 96 ? -2.872 2.753 3.352 1.00 98.31 96 LEU A CA 1
ATOM 757 C C . LEU A 1 96 ? -1.373 2.899 3.602 1.00 98.31 96 LEU A C 1
ATOM 759 O O . LEU A 1 96 ? -0.957 3.723 4.414 1.00 98.31 96 LEU A O 1
ATOM 763 N N . PHE A 1 97 ? -0.567 2.128 2.878 1.00 97.75 97 PHE A N 1
ATOM 764 C CA . PHE A 1 97 ? 0.890 2.241 2.845 1.00 97.75 97 PHE A CA 1
ATOM 765 C C . PHE A 1 97 ? 1.337 2.726 1.463 1.00 97.75 97 PHE A C 1
ATOM 767 O O . PHE A 1 97 ? 0.807 2.270 0.451 1.00 97.75 97 PHE A O 1
ATOM 774 N N . SER A 1 98 ? 2.317 3.628 1.408 1.00 98.12 98 SER A N 1
ATOM 775 C CA . SER A 1 98 ? 2.834 4.159 0.145 1.00 98.12 98 SER A CA 1
ATOM 776 C C . SER A 1 98 ? 4.360 4.248 0.121 1.00 98.12 98 SER A C 1
ATOM 778 O O . SER A 1 98 ? 5.031 4.327 1.159 1.00 98.12 98 SER A O 1
ATOM 780 N N . THR A 1 99 ? 4.915 4.210 -1.093 1.00 98.44 99 THR A N 1
ATOM 781 C CA . THR A 1 99 ? 6.342 4.428 -1.356 1.00 98.44 99 THR A CA 1
ATOM 782 C C . THR A 1 99 ? 6.554 5.482 -2.431 1.00 98.44 99 THR A C 1
ATOM 784 O O . THR A 1 99 ? 5.782 5.557 -3.390 1.00 98.44 99 THR A O 1
ATOM 787 N N . GLY A 1 100 ? 7.664 6.209 -2.332 1.00 98.19 100 GLY A N 1
ATOM 788 C CA . GLY A 1 100 ? 8.136 7.133 -3.350 1.00 98.19 100 GLY A CA 1
ATOM 789 C C . GLY A 1 100 ? 8.205 8.577 -2.850 1.00 98.19 100 GLY A C 1
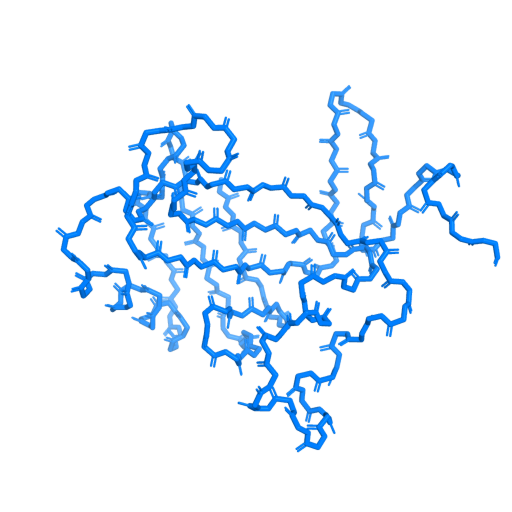ATOM 790 O O . GLY A 1 100 ? 8.855 8.829 -1.829 1.00 98.19 100 GLY A O 1
ATOM 791 N N . PRO A 1 101 ? 7.624 9.545 -3.580 1.00 97.88 101 PRO A N 1
ATOM 792 C CA . PRO A 1 101 ? 7.808 10.961 -3.302 1.00 97.88 101 PRO A CA 1
ATOM 793 C C . PRO A 1 101 ? 7.226 11.383 -1.949 1.00 97.88 101 PRO A C 1
ATOM 795 O O . PRO A 1 101 ? 6.254 10.817 -1.459 1.00 97.88 101 PRO A O 1
ATOM 798 N N . ASN A 1 102 ? 7.819 12.418 -1.350 1.00 97.19 102 ASN A N 1
ATOM 799 C CA . ASN A 1 102 ? 7.339 13.026 -0.102 1.00 97.19 102 ASN A CA 1
ATOM 800 C C . ASN A 1 102 ? 7.450 14.562 -0.083 1.00 97.19 102 ASN A C 1
ATOM 802 O O . ASN A 1 102 ? 7.445 15.175 0.986 1.00 97.19 102 ASN A O 1
ATOM 806 N N . LEU A 1 103 ? 7.547 15.193 -1.259 1.00 94.56 103 LEU A N 1
ATOM 807 C CA . LEU A 1 103 ? 7.641 16.653 -1.391 1.00 94.56 103 LEU A CA 1
ATOM 808 C C . LEU A 1 103 ? 6.430 17.392 -0.813 1.00 94.56 103 LEU A C 1
ATOM 810 O O . LEU A 1 103 ? 6.585 18.486 -0.278 1.00 94.56 103 LEU A O 1
ATOM 814 N N . GLU A 1 104 ? 5.240 16.798 -0.918 1.00 90.00 104 GLU A N 1
ATOM 815 C CA . GLU A 1 104 ? 3.960 17.436 -0.575 1.00 90.00 104 GLU A CA 1
ATOM 816 C C . GLU A 1 104 ? 3.890 17.895 0.887 1.00 90.00 104 GLU A C 1
ATOM 818 O O . GLU A 1 104 ? 3.197 18.859 1.200 1.00 90.00 104 GLU A O 1
ATOM 823 N N . LEU A 1 105 ? 4.658 17.249 1.770 1.00 91.06 105 LEU A N 1
ATOM 824 C CA . LEU A 1 105 ? 4.736 17.560 3.198 1.00 91.06 105 LEU A CA 1
ATOM 825 C C . LEU A 1 105 ? 6.148 18.008 3.624 1.00 91.06 105 LEU A C 1
ATOM 827 O O . LEU A 1 105 ? 6.548 17.826 4.772 1.00 91.06 105 LEU A O 1
ATOM 831 N N . GLY A 1 106 ? 6.919 18.596 2.700 1.00 93.69 106 GLY A N 1
ATOM 832 C CA . GLY A 1 106 ? 8.222 19.214 2.990 1.00 93.69 106 GLY A CA 1
ATOM 833 C C . GLY A 1 106 ? 9.421 18.261 2.969 1.00 93.69 106 GLY A C 1
ATOM 834 O O . GLY A 1 106 ? 10.518 18.633 3.395 1.00 93.69 106 GLY A O 1
ATOM 835 N N . GLY A 1 107 ? 9.240 17.035 2.475 1.00 94.94 107 GLY A N 1
ATOM 836 C CA . GLY A 1 107 ? 10.336 16.112 2.214 1.00 94.94 107 GLY A CA 1
ATOM 837 C C . GLY A 1 107 ? 11.192 16.518 1.005 1.00 94.94 107 GLY A C 1
ATOM 838 O O . GLY A 1 107 ? 10.960 17.532 0.351 1.00 94.94 107 GLY A O 1
ATOM 839 N N . LYS A 1 108 ? 12.226 15.720 0.714 1.00 96.38 108 LYS A N 1
ATOM 840 C CA . LYS A 1 108 ? 13.193 15.972 -0.378 1.00 96.38 108 LYS A CA 1
ATOM 841 C C . LYS A 1 108 ? 13.150 14.920 -1.486 1.00 96.38 108 LYS A C 1
ATOM 843 O O . LYS A 1 108 ? 13.946 14.986 -2.420 1.00 96.38 108 LYS A O 1
ATOM 848 N N . ASN A 1 109 ? 12.295 13.910 -1.352 1.00 97.75 109 ASN A N 1
ATOM 849 C CA . ASN A 1 109 ? 12.175 12.855 -2.340 1.00 97.75 109 ASN A CA 1
ATOM 850 C C . ASN A 1 109 ? 11.180 13.274 -3.423 1.00 97.75 109 ASN A C 1
ATOM 852 O O . ASN A 1 109 ? 9.979 13.315 -3.168 1.00 97.75 109 ASN A O 1
ATOM 856 N N . ASP A 1 110 ? 11.696 13.568 -4.614 1.00 97.31 110 ASP A N 1
ATOM 857 C CA . ASP A 1 110 ? 10.940 13.947 -5.812 1.00 97.31 110 ASP A CA 1
ATOM 858 C C . ASP A 1 110 ? 10.848 12.811 -6.844 1.00 97.31 110 ASP A C 1
ATOM 860 O O . ASP A 1 110 ? 10.563 13.052 -8.017 1.00 97.31 110 ASP A O 1
ATOM 864 N N . THR A 1 111 ? 11.130 11.570 -6.432 1.00 98.19 111 THR A N 1
ATOM 865 C CA . THR A 1 111 ? 11.090 10.430 -7.346 1.00 98.19 111 THR A CA 1
ATOM 866 C C . THR A 1 111 ? 9.710 10.305 -8.013 1.00 98.19 111 THR A C 1
ATOM 868 O O . THR A 1 111 ? 8.687 10.386 -7.333 1.00 98.19 111 THR A O 1
ATOM 871 N N . PRO A 1 112 ? 9.636 10.080 -9.338 1.00 97.56 112 PRO A N 1
ATOM 872 C CA . PRO A 1 112 ? 8.360 9.919 -10.035 1.00 97.56 112 PRO A CA 1
ATOM 873 C C . PRO A 1 112 ? 7.775 8.501 -9.898 1.00 97.56 112 PRO A C 1
ATOM 875 O O . PRO A 1 112 ? 6.749 8.189 -10.508 1.00 97.56 112 PRO A O 1
ATOM 878 N N . CYS A 1 113 ? 8.439 7.607 -9.157 1.00 98.19 113 CYS A N 1
ATOM 879 C CA . CYS A 1 113 ? 7.909 6.290 -8.828 1.00 98.19 113 CYS A CA 1
ATOM 880 C C . CYS A 1 113 ? 7.022 6.388 -7.591 1.00 98.19 113 CYS A C 1
ATOM 882 O O . CYS A 1 113 ? 7.530 6.663 -6.511 1.00 98.19 113 CYS A O 1
ATOM 884 N N . HIS A 1 114 ? 5.728 6.123 -7.745 1.00 98.00 114 HIS A N 1
ATOM 885 C CA . HIS A 1 114 ? 4.762 6.167 -6.653 1.00 98.00 114 HIS A CA 1
ATOM 886 C C . HIS A 1 114 ? 3.907 4.900 -6.650 1.00 98.00 114 HIS A C 1
ATOM 888 O O . HIS A 1 114 ? 3.442 4.465 -7.709 1.00 98.00 114 HIS A O 1
ATOM 894 N N . LEU A 1 115 ? 3.723 4.315 -5.468 1.00 97.94 115 LEU A N 1
ATOM 895 C CA . LEU A 1 115 ? 2.881 3.142 -5.247 1.00 97.94 115 LEU A CA 1
ATOM 896 C C . LEU A 1 115 ? 1.961 3.415 -4.067 1.00 97.94 115 LEU A C 1
ATOM 898 O O . LEU A 1 115 ? 2.459 3.731 -2.994 1.00 97.94 115 LEU A O 1
ATOM 902 N N . ASP A 1 116 ? 0.662 3.199 -4.254 1.00 98.31 116 ASP A N 1
ATOM 903 C CA . ASP A 1 116 ? -0.314 3.175 -3.165 1.00 98.31 116 ASP A CA 1
ATOM 904 C C . ASP A 1 116 ? -0.786 1.744 -2.949 1.00 98.31 116 ASP A C 1
ATOM 906 O O . ASP A 1 116 ? -1.185 1.061 -3.901 1.00 98.31 116 ASP A O 1
ATOM 910 N N . ILE A 1 117 ? -0.746 1.296 -1.697 1.00 98.50 117 ILE A N 1
ATOM 911 C CA . ILE A 1 117 ? -1.031 -0.082 -1.312 1.00 98.50 117 ILE A CA 1
ATOM 912 C C . ILE A 1 117 ? -2.033 -0.069 -0.149 1.00 98.50 117 ILE A C 1
ATOM 914 O O . ILE A 1 117 ? -1.634 -0.018 1.019 1.00 98.50 117 ILE A O 1
ATOM 918 N N . PRO A 1 118 ? -3.344 -0.060 -0.447 1.00 98.44 118 PRO A N 1
ATOM 919 C CA . PRO A 1 118 ? -4.385 -0.245 0.553 1.00 98.44 118 PRO A CA 1
ATOM 920 C C . PRO A 1 118 ? -4.408 -1.694 1.049 1.00 98.44 118 PRO A C 1
ATOM 922 O O . PRO A 1 118 ? -4.554 -2.628 0.255 1.00 98.44 118 PRO A O 1
ATOM 925 N N . LEU A 1 119 ? -4.310 -1.854 2.364 1.00 98.44 119 LEU A N 1
ATOM 926 C CA . LEU A 1 119 ? -4.241 -3.116 3.090 1.00 98.44 119 LEU A CA 1
ATOM 927 C C . LEU A 1 119 ? -5.546 -3.370 3.853 1.00 98.44 119 LEU A C 1
ATOM 929 O O . LEU A 1 119 ? -6.055 -2.486 4.551 1.00 98.44 119 LEU A O 1
ATOM 933 N N . ARG A 1 120 ? -6.075 -4.590 3.743 1.00 97.31 120 ARG A N 1
ATOM 934 C CA . ARG A 1 120 ? -7.344 -5.019 4.346 1.00 97.31 120 ARG A CA 1
ATOM 935 C C . ARG A 1 120 ? -7.146 -5.761 5.648 1.00 97.31 120 ARG A C 1
ATOM 937 O O . ARG A 1 120 ? -6.181 -6.498 5.831 1.00 97.31 120 ARG A O 1
ATOM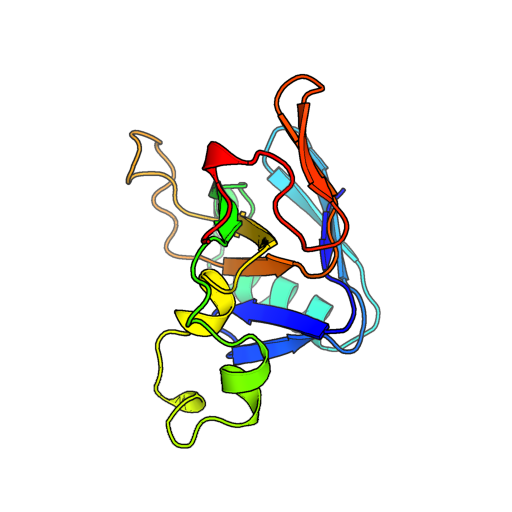 944 N N . GLY A 1 121 ? -8.132 -5.631 6.534 1.00 96.75 121 GLY A N 1
ATOM 945 C CA . GLY A 1 121 ? -8.186 -6.410 7.772 1.00 96.75 121 GLY A CA 1
ATOM 946 C C . GLY A 1 121 ? -7.016 -6.131 8.719 1.00 96.75 121 GLY A C 1
ATOM 947 O O . GLY A 1 121 ? -6.725 -6.944 9.598 1.00 96.75 121 GLY A O 1
ATOM 948 N N . CYS A 1 122 ? -6.317 -5.009 8.532 1.00 97.75 122 CYS A N 1
ATOM 949 C CA . CYS A 1 122 ? -5.201 -4.619 9.373 1.00 97.75 122 CYS A CA 1
ATOM 950 C C . CYS A 1 122 ? -5.679 -4.100 10.730 1.00 97.75 122 CYS A C 1
ATOM 952 O O . CYS A 1 122 ? -6.783 -3.577 10.879 1.00 97.75 122 CYS A O 1
ATOM 954 N N . THR A 1 123 ? -4.784 -4.198 11.707 1.00 97.69 123 THR A N 1
ATOM 955 C CA . THR A 1 123 ? -4.876 -3.457 12.962 1.00 97.69 123 THR A CA 1
ATOM 956 C C . THR A 1 123 ? -3.805 -2.374 12.941 1.00 97.69 123 THR A C 1
ATOM 958 O O . THR A 1 123 ? -2.632 -2.676 12.716 1.00 97.69 123 THR A O 1
ATOM 961 N N . LEU A 1 124 ? -4.205 -1.121 13.161 1.00 97.38 124 LEU A N 1
ATOM 962 C CA . LEU A 1 124 ? -3.322 0.042 13.205 1.00 97.38 124 LEU A CA 1
ATOM 963 C C . LEU A 1 124 ? -3.392 0.687 14.583 1.00 97.38 124 LEU A C 1
ATOM 965 O O . LEU A 1 124 ? -4.471 1.034 15.067 1.00 97.38 124 LEU A O 1
ATOM 969 N N . THR A 1 125 ? -2.225 0.872 15.195 1.00 97.75 125 THR A N 1
ATOM 970 C CA . THR A 1 125 ? -2.076 1.521 16.499 1.00 97.75 125 THR A CA 1
ATOM 971 C C . THR A 1 125 ? -1.209 2.768 16.386 1.00 97.75 125 THR A C 1
ATOM 973 O O . THR A 1 125 ? -0.143 2.708 15.774 1.00 97.75 125 THR A O 1
ATOM 976 N N . LEU A 1 126 ? -1.615 3.856 17.038 1.00 96.94 126 LEU A N 1
ATOM 977 C CA . LEU A 1 126 ? -0.825 5.074 17.217 1.00 96.94 126 LEU A CA 1
ATOM 978 C C . LEU A 1 126 ? -0.520 5.246 18.703 1.00 96.94 126 LEU A C 1
ATOM 980 O O . LEU A 1 126 ? -1.443 5.328 19.510 1.00 96.94 126 LEU A O 1
ATOM 984 N N . ASP A 1 127 ? 0.761 5.244 19.070 1.00 96.81 127 ASP A N 1
ATOM 985 C CA . ASP A 1 127 ? 1.226 5.430 20.453 1.00 96.81 127 ASP A CA 1
ATOM 986 C C . ASP A 1 127 ? 0.498 4.541 21.485 1.00 96.81 127 ASP A C 1
ATOM 988 O O . ASP A 1 127 ? 0.146 4.962 22.584 1.00 96.81 127 ASP A O 1
ATOM 992 N N . GLY A 1 128 ? 0.236 3.283 21.110 1.00 95.81 128 GLY A N 1
ATOM 993 C CA . GLY A 1 128 ? -0.483 2.304 21.937 1.00 95.81 128 GLY A CA 1
ATOM 994 C C . GLY A 1 128 ? -2.014 2.383 21.860 1.00 95.81 128 GLY A C 1
ATOM 995 O O . GLY A 1 128 ? -2.692 1.479 22.344 1.00 95.81 128 GLY A O 1
ATOM 996 N N . THR A 1 129 ? -2.573 3.400 21.206 1.00 96.81 129 THR A N 1
ATOM 997 C CA . THR A 1 129 ? -4.015 3.528 20.959 1.00 96.81 129 THR A CA 1
ATOM 998 C C . THR A 1 129 ? -4.391 2.810 19.672 1.00 96.81 129 THR A C 1
ATOM 1000 O O . THR A 1 129 ? -3.817 3.080 18.621 1.00 96.81 129 THR A O 1
ATOM 1003 N N . THR A 1 130 ? -5.370 1.906 19.724 1.00 98.12 130 THR A N 1
ATOM 1004 C CA . THR A 1 130 ? -5.876 1.239 18.515 1.00 98.12 130 THR A CA 1
ATOM 1005 C C . THR A 1 130 ? -6.803 2.180 17.750 1.00 98.12 130 THR A C 1
ATOM 1007 O O . THR A 1 130 ? -7.785 2.659 18.309 1.00 98.12 130 THR A O 1
ATOM 1010 N N . ILE A 1 131 ? -6.484 2.439 16.482 1.00 98.00 131 ILE A N 1
ATOM 1011 C CA . ILE A 1 131 ? -7.259 3.301 15.579 1.00 98.00 131 ILE A CA 1
ATOM 1012 C C . ILE A 1 131 ? -8.111 2.458 14.634 1.00 98.00 131 ILE A C 1
ATOM 1014 O O . ILE A 1 131 ? -9.302 2.713 14.497 1.00 98.00 131 ILE A O 1
ATOM 1018 N N . VAL A 1 132 ? -7.510 1.426 14.038 1.00 98.12 132 VAL A N 1
ATOM 1019 C CA . VAL A 1 132 ? -8.193 0.411 13.226 1.00 98.12 132 VAL A CA 1
ATOM 1020 C C . VAL A 1 132 ? -7.979 -0.937 13.903 1.00 98.12 132 VAL A C 1
ATOM 1022 O O . VAL A 1 132 ? -6.844 -1.255 14.261 1.00 98.12 132 VAL A O 1
ATOM 1025 N N . ALA A 1 133 ? -9.023 -1.742 14.061 1.00 97.88 133 ALA A N 1
ATOM 1026 C CA . ALA A 1 133 ? -8.937 -3.128 14.501 1.00 97.88 133 ALA A CA 1
ATOM 1027 C C . ALA A 1 133 ? -9.574 -4.026 13.445 1.00 97.88 133 ALA A C 1
ATOM 1029 O O . ALA A 1 133 ? -10.765 -3.919 13.188 1.00 97.88 133 ALA A O 1
ATOM 1030 N N . HIS A 1 134 ? -8.781 -4.914 12.842 1.00 97.38 134 HIS A N 1
ATOM 1031 C CA . HIS A 1 134 ? -9.260 -5.882 11.849 1.00 97.38 134 HIS A CA 1
ATOM 1032 C C . HIS A 1 134 ? -10.071 -5.278 10.688 1.00 97.38 134 HIS A C 1
ATOM 1034 O O . HIS A 1 134 ? -10.938 -5.944 10.129 1.00 97.38 134 HIS A O 1
ATOM 1040 N N . GLY A 1 135 ? -9.744 -4.052 10.277 1.00 96.38 135 GLY A N 1
ATOM 1041 C CA . GLY A 1 135 ? -10.467 -3.345 9.221 1.00 96.38 135 GLY A CA 1
ATOM 1042 C C . GLY A 1 135 ? -11.634 -2.473 9.689 1.00 96.38 135 GLY A C 1
ATOM 1043 O O . GLY A 1 135 ? -12.349 -1.965 8.839 1.00 96.38 135 GLY A O 1
ATOM 1044 N N . ASP A 1 136 ? -11.819 -2.268 10.996 1.00 96.88 136 ASP A N 1
ATOM 1045 C CA . ASP A 1 136 ? -12.856 -1.387 11.546 1.00 96.88 136 ASP A CA 1
ATOM 1046 C C . ASP A 1 136 ? -12.252 -0.252 12.376 1.00 96.88 136 ASP A C 1
ATOM 1048 O O . ASP A 1 136 ? -11.362 -0.479 13.201 1.00 96.88 136 ASP A O 1
ATOM 1052 N N . LEU A 1 137 ? -12.756 0.978 12.219 1.00 96.81 137 LEU A N 1
ATOM 1053 C CA . LEU A 1 137 ? -12.343 2.093 13.077 1.00 96.81 137 LEU A CA 1
ATOM 1054 C C . LEU A 1 137 ? -12.805 1.857 14.519 1.00 96.81 137 LEU A C 1
ATOM 1056 O O . LEU A 1 137 ? -13.948 1.472 14.778 1.00 96.81 137 LEU A O 1
ATOM 1060 N N . VAL A 1 138 ? -11.907 2.082 15.477 1.00 97.06 138 VAL A N 1
ATOM 1061 C CA . VAL A 1 138 ? -12.155 1.859 16.909 1.00 97.06 138 VAL A CA 1
ATOM 1062 C C . VAL A 1 138 ? -12.615 3.128 17.630 1.00 97.06 138 VAL A C 1
ATOM 1064 O O . VAL A 1 138 ? -13.613 3.040 18.348 1.00 97.06 138 VAL A O 1
ATOM 1067 N N . PRO A 1 139 ? -11.956 4.295 17.476 1.00 94.88 139 PRO A N 1
ATOM 1068 C CA . PRO A 1 139 ? -12.374 5.506 18.172 1.00 94.88 139 PRO A CA 1
ATOM 1069 C C . PRO A 1 139 ? -13.751 5.975 17.701 1.00 94.88 139 PRO A C 1
ATOM 1071 O O . PRO A 1 139 ? -13.969 6.151 16.507 1.00 94.88 139 PRO A O 1
ATOM 1074 N N . GLU A 1 140 ? -14.654 6.238 18.646 1.00 92.50 140 GLU A N 1
ATOM 1075 C CA . GLU A 1 140 ? -16.020 6.703 18.366 1.00 92.50 140 GLU A CA 1
ATOM 1076 C C . GLU A 1 140 ? -16.033 7.985 17.524 1.00 92.50 140 GLU A C 1
ATOM 1078 O O . GLU A 1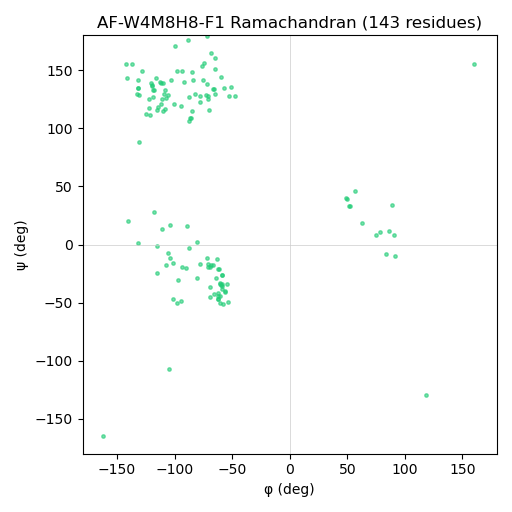 140 ? -16.774 8.072 16.557 1.00 92.50 140 GLU A O 1
ATOM 1083 N N . ALA A 1 141 ? -15.116 8.918 17.799 1.00 92.31 141 ALA A N 1
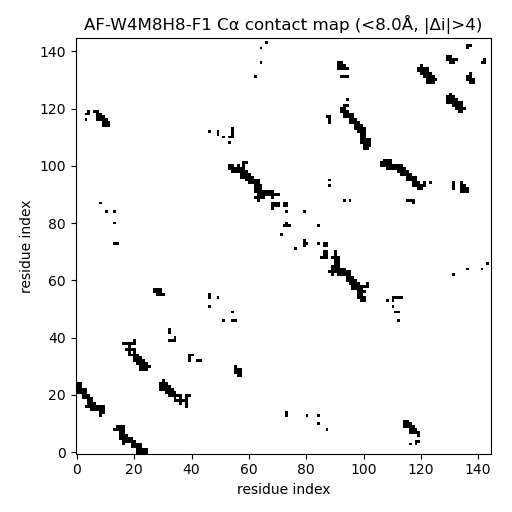ATOM 1084 C CA . ALA A 1 141 ? -14.974 10.163 17.040 1.00 92.31 141 ALA A CA 1
ATOM 1085 C C . ALA A 1 141 ? -14.582 9.979 15.558 1.00 92.31 141 ALA A C 1
ATOM 1087 O O . ALA A 1 141 ? -14.602 10.948 14.805 1.00 92.31 141 ALA A O 1
ATOM 1088 N N . LEU A 1 142 ? -14.165 8.775 15.152 1.00 89.38 142 LEU A N 1
ATOM 1089 C CA . LEU A 1 142 ? -13.825 8.446 13.765 1.00 89.38 142 LEU A CA 1
ATOM 1090 C C . LEU A 1 142 ? -14.897 7.585 13.085 1.00 89.38 142 LEU A C 1
ATOM 1092 O O . LEU A 1 142 ? -14.779 7.324 11.891 1.00 89.38 142 LEU A O 1
ATOM 1096 N N . ARG A 1 143 ? -15.906 7.120 13.827 1.00 86.69 143 ARG A N 1
ATOM 1097 C CA . ARG A 1 143 ? -17.020 6.345 13.280 1.00 86.69 143 ARG A CA 1
ATOM 1098 C C . ARG A 1 143 ? -18.088 7.290 12.750 1.00 86.69 143 ARG A C 1
ATOM 1100 O O . ARG A 1 14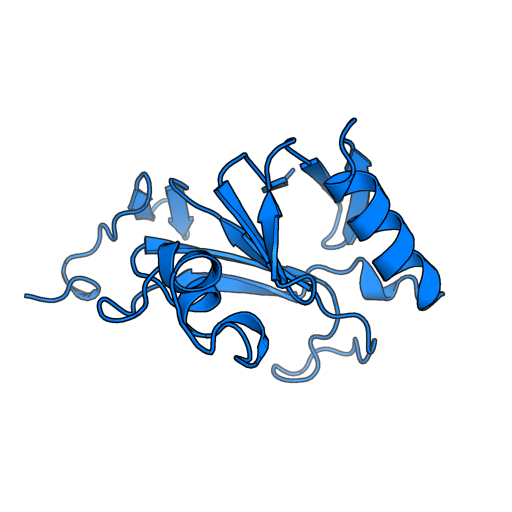3 ? -18.276 8.382 13.281 1.00 86.69 143 ARG A O 1
ATOM 1107 N N . VAL A 1 144 ? -18.782 6.842 11.715 1.00 74.00 144 VAL A N 1
ATOM 1108 C CA . VAL A 1 144 ? -19.997 7.495 11.231 1.00 74.00 144 VAL A CA 1
ATOM 1109 C C . VAL A 1 144 ? -21.192 6.841 11.934 1.00 74.00 144 VAL A C 1
ATOM 1111 O O . VAL A 1 144 ? -21.155 5.635 12.197 1.00 74.00 144 VAL A O 1
ATOM 1114 N N . GLU A 1 145 ? -22.181 7.648 12.325 1.00 62.47 145 GLU A N 1
ATOM 1115 C CA . GLU A 1 145 ? -23.434 7.194 12.958 1.00 62.47 145 GLU A CA 1
ATOM 1116 C C . GLU A 1 145 ? -24.388 6.516 11.968 1.00 62.47 145 GLU A C 1
ATOM 1118 O O . GLU A 1 145 ? -24.542 7.035 10.838 1.00 62.47 145 GLU A O 1
#

Sequence (145 aa):
MVVINTGDILFPFLRYVNDPVRLNIEKGMVTHIEGHGVEAELLKSFIHRYRDPRAYAVSHIGWGMDETAQWEYLGTGRNAAQATGCDGRAYYGNVLFSTGPNLELGGKNDTPCHLDIPLRGCTLTLDGTTIVAHGDLVPEALRVE